Protein AF-A0A0D3VF05-F1 (afdb_monomer_lite)

Foldseek 3Di:
DVVVVVVVVVVVVCVVCVVVVVVVVVVVVVVVVVCVVVVVVVVVVVVVVVVVVVVVVVVVVVVVVVVVVVVVVVVVVVVVVPVVVVQVCCCPVVVDHDPPDDDDDPDDDDD

Structure (mmCIF, N/CA/C/O backbone):
data_AF-A0A0D3VF05-F1
#
_entry.id   AF-A0A0D3VF05-F1
#
loop_
_atom_site.group_PDB
_atom_site.id
_atom_site.type_symbol
_atom_site.label_atom_i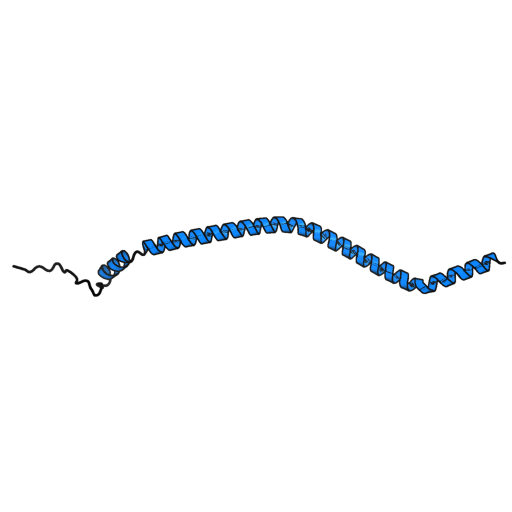d
_atom_site.label_alt_id
_atom_site.label_comp_id
_atom_site.label_asym_id
_atom_site.label_entity_id
_atom_site.label_seq_id
_atom_site.pdbx_PDB_ins_code
_atom_site.Cartn_x
_atom_site.Cartn_y
_atom_site.Cartn_z
_atom_site.occupancy
_atom_site.B_iso_or_equiv
_atom_site.auth_seq_id
_atom_site.auth_comp_id
_atom_site.auth_asym_id
_atom_site.auth_atom_id
_atom_site.pdbx_PDB_model_num
ATOM 1 N N . MET A 1 1 ? -46.813 -9.533 66.285 1.00 57.31 1 MET A N 1
ATOM 2 C CA . MET A 1 1 ? -45.363 -9.581 66.585 1.00 57.31 1 MET A CA 1
ATOM 3 C C . MET A 1 1 ? -44.533 -10.298 65.509 1.00 57.31 1 MET A C 1
ATOM 5 O O . MET A 1 1 ? -43.529 -9.742 65.093 1.00 57.31 1 MET A O 1
ATOM 9 N N . ALA A 1 2 ? -44.938 -11.466 64.988 1.00 56.09 2 ALA A N 1
ATOM 10 C CA . ALA A 1 2 ? -44.114 -12.260 64.053 1.00 56.09 2 ALA A CA 1
ATOM 11 C C . ALA A 1 2 ? -43.790 -11.602 62.689 1.00 56.09 2 ALA A C 1
ATOM 13 O O . ALA A 1 2 ? -42.756 -11.890 62.094 1.00 56.09 2 ALA A O 1
ATOM 14 N N . LYS A 1 3 ? -44.633 -10.686 62.193 1.00 57.94 3 LYS A N 1
ATOM 15 C CA . LYS A 1 3 ? -44.446 -10.052 60.870 1.00 57.94 3 LYS A CA 1
ATOM 16 C C . LYS A 1 3 ? -43.272 -9.062 60.821 1.00 57.94 3 LYS A C 1
ATOM 18 O O . LYS A 1 3 ? -42.732 -8.814 59.749 1.00 57.94 3 LYS A O 1
ATOM 23 N N . TYR A 1 4 ? -42.858 -8.533 61.972 1.00 60.28 4 TYR A N 1
ATOM 24 C CA . TYR A 1 4 ? -41.784 -7.540 62.060 1.00 60.28 4 TYR A CA 1
ATOM 25 C C . TYR A 1 4 ? -40.389 -8.186 62.100 1.00 60.28 4 TYR A C 1
ATOM 27 O O . TYR A 1 4 ? -39.437 -7.623 61.568 1.00 60.28 4 TYR A O 1
ATOM 35 N N . ALA A 1 5 ? -40.272 -9.403 62.642 1.00 59.06 5 ALA A N 1
ATOM 36 C CA . ALA A 1 5 ? -39.006 -10.139 62.695 1.00 59.06 5 ALA A CA 1
ATOM 37 C C . ALA A 1 5 ? -38.557 -10.641 61.306 1.00 59.06 5 ALA A C 1
ATOM 39 O O . ALA A 1 5 ? -37.384 -10.538 60.953 1.00 59.06 5 ALA A O 1
ATOM 40 N N . VAL A 1 6 ? -39.503 -11.086 60.469 1.00 58.09 6 VAL A N 1
ATOM 41 C CA . VAL A 1 6 ? -39.225 -11.584 59.104 1.00 58.09 6 VAL A CA 1
ATOM 42 C C . VAL A 1 6 ? -38.721 -10.468 58.168 1.00 58.09 6 VAL A C 1
ATOM 44 O O . VAL A 1 6 ? -37.884 -10.703 57.293 1.00 58.09 6 VAL A O 1
ATOM 47 N N . GLN A 1 7 ? -39.168 -9.223 58.373 1.00 55.78 7 GLN A N 1
ATOM 48 C CA . GLN A 1 7 ? -38.719 -8.068 57.580 1.00 55.78 7 GLN A CA 1
ATOM 49 C C . GLN A 1 7 ? -37.312 -7.581 57.964 1.00 55.78 7 GLN A C 1
ATOM 51 O O . GLN A 1 7 ? -36.582 -7.068 57.114 1.00 55.78 7 GLN A O 1
ATOM 56 N N . ALA A 1 8 ? -36.899 -7.761 59.221 1.00 54.50 8 ALA A N 1
ATOM 57 C CA . ALA A 1 8 ? -35.542 -7.429 59.656 1.00 54.50 8 ALA A CA 1
ATOM 58 C C . ALA A 1 8 ? -34.506 -8.427 59.102 1.00 54.50 8 ALA A C 1
ATOM 60 O O . ALA A 1 8 ? -33.416 -8.035 58.684 1.00 54.50 8 ALA A O 1
ATOM 61 N N . GLN A 1 9 ? -34.876 -9.708 59.022 1.00 54.50 9 GLN A N 1
ATOM 62 C CA . GLN A 1 9 ? -33.976 -10.790 58.614 1.00 54.50 9 GLN A CA 1
ATOM 63 C C . GLN A 1 9 ? -33.690 -10.800 57.098 1.00 54.50 9 GLN A C 1
ATOM 65 O O . GLN A 1 9 ? -32.582 -11.125 56.673 1.00 54.50 9 GLN A O 1
ATOM 70 N N . THR A 1 10 ? -34.646 -10.359 56.272 1.00 56.47 10 THR A N 1
ATOM 71 C CA . THR A 1 10 ? -34.475 -10.241 54.809 1.00 56.47 10 THR A CA 1
ATOM 72 C C . THR A 1 10 ? -33.589 -9.058 54.397 1.00 56.47 10 THR A C 1
ATOM 74 O O . THR A 1 10 ? -32.807 -9.183 53.454 1.00 56.47 10 THR A O 1
ATOM 77 N N . LYS A 1 11 ? -33.614 -7.936 55.134 1.00 54.00 11 LYS A N 1
ATOM 78 C CA . LYS A 1 11 ? -32.731 -6.778 54.878 1.00 54.00 11 LYS A CA 1
ATOM 79 C C . LYS A 1 11 ? -31.263 -7.018 55.248 1.00 54.00 11 LYS A C 1
ATOM 81 O O . LYS A 1 11 ? -30.382 -6.411 54.644 1.00 54.00 11 LYS A O 1
ATOM 86 N N . GLN A 1 12 ? -30.973 -7.895 56.211 1.00 54.47 12 GLN A N 1
ATOM 87 C CA . GLN A 1 12 ? -29.591 -8.187 56.620 1.00 54.47 12 GLN A CA 1
ATOM 88 C C . GLN A 1 12 ? -28.841 -9.112 55.649 1.00 54.47 12 GLN A C 1
ATOM 90 O O . GLN A 1 12 ? -27.616 -9.059 55.592 1.00 54.47 12 GLN A O 1
ATOM 95 N N . GLN A 1 13 ? -29.534 -9.930 54.851 1.00 54.81 13 GLN A N 1
ATOM 96 C CA . GLN A 1 13 ? -28.871 -10.817 53.885 1.00 54.81 13 GLN A CA 1
ATOM 97 C C . GLN A 1 13 ? -28.470 -10.108 52.581 1.00 54.81 13 GLN A C 1
ATOM 99 O O . GLN A 1 13 ? -27.490 -10.497 51.944 1.00 54.81 13 GLN A O 1
ATOM 104 N N . SER A 1 14 ? -29.154 -9.021 52.203 1.00 55.84 14 SER A N 1
ATOM 105 C CA . SER A 1 14 ? -28.853 -8.281 50.969 1.00 55.84 14 SER A CA 1
ATOM 106 C C . SER A 1 14 ? -27.569 -7.445 51.038 1.00 55.84 14 SER A C 1
ATOM 108 O O . SER A 1 14 ? -27.063 -7.012 50.004 1.00 55.84 14 SER A O 1
ATOM 110 N N . THR A 1 15 ? -27.026 -7.194 52.234 1.00 56.56 15 THR A N 1
ATOM 111 C CA . THR A 1 15 ? -25.832 -6.354 52.426 1.00 56.56 15 THR A CA 1
ATOM 112 C C . THR A 1 15 ? -24.524 -7.112 52.198 1.00 56.56 15 THR A C 1
ATOM 114 O O . THR A 1 15 ? -23.550 -6.492 51.774 1.00 56.56 15 THR A O 1
ATOM 117 N N . LYS A 1 16 ? -24.502 -8.445 52.369 1.00 59.97 16 LYS A N 1
ATOM 118 C CA . LYS A 1 16 ? -23.293 -9.275 52.178 1.00 59.97 16 LYS A CA 1
ATOM 119 C C . LYS A 1 16 ? -22.741 -9.241 50.747 1.00 59.97 16 LYS A C 1
ATOM 121 O O . LYS A 1 16 ? -21.536 -9.359 50.564 1.00 59.97 16 LYS A O 1
ATOM 126 N N . TYR A 1 17 ? -23.595 -9.015 49.746 1.00 62.62 17 TYR A N 1
ATOM 127 C CA . TYR A 1 17 ? -23.203 -8.970 48.328 1.00 62.62 17 TYR A CA 1
ATOM 128 C C . TYR A 1 17 ? -23.462 -7.611 47.659 1.00 62.62 17 TYR A C 1
ATOM 130 O O . TYR A 1 17 ? -23.210 -7.447 46.464 1.00 62.62 17 TYR A O 1
ATOM 138 N N . ALA A 1 18 ? -23.929 -6.608 48.413 1.00 66.00 18 ALA A N 1
ATOM 139 C CA . ALA A 1 18 ? -24.253 -5.286 47.875 1.0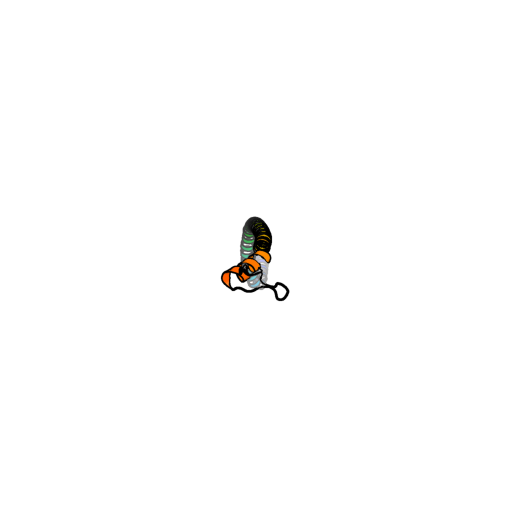0 66.00 18 ALA A CA 1
ATOM 140 C C . ALA A 1 18 ? -23.030 -4.591 47.244 1.00 66.00 18 ALA A C 1
ATOM 142 O O . ALA A 1 18 ? -23.150 -3.962 46.192 1.00 66.00 18 ALA A O 1
ATOM 143 N N . GLY A 1 19 ? -21.845 -4.746 47.846 1.00 72.19 19 GLY A N 1
ATOM 144 C CA . GLY A 1 19 ? -20.592 -4.201 47.311 1.00 72.19 19 GLY A CA 1
ATOM 145 C C . GLY A 1 19 ? -20.140 -4.884 46.016 1.00 72.19 19 GLY A C 1
ATOM 146 O O . GLY A 1 19 ? -19.756 -4.206 45.064 1.00 72.19 19 GLY A O 1
ATOM 147 N N . ALA A 1 20 ? -20.250 -6.214 45.945 1.00 77.69 20 ALA A N 1
ATOM 148 C CA . ALA A 1 20 ? -19.904 -6.988 44.751 1.00 77.69 20 ALA A CA 1
ATOM 149 C C . ALA A 1 20 ? -20.844 -6.670 43.576 1.00 77.69 20 ALA A C 1
ATOM 151 O O . ALA A 1 20 ? -20.384 -6.455 42.457 1.00 77.69 20 ALA A O 1
ATOM 152 N N . ARG A 1 21 ? -22.150 -6.526 43.841 1.00 80.88 21 ARG A N 1
ATOM 153 C CA . ARG A 1 21 ? -23.141 -6.150 42.823 1.00 80.88 21 ARG A CA 1
ATOM 154 C C . ARG A 1 21 ? -22.876 -4.761 42.238 1.00 80.88 21 ARG A C 1
ATOM 156 O O . ARG A 1 21 ? -22.970 -4.593 41.028 1.00 80.88 21 ARG A O 1
ATOM 163 N N . ARG A 1 22 ? -22.496 -3.777 43.065 1.00 84.50 22 ARG A N 1
ATOM 164 C CA . ARG A 1 22 ? -22.126 -2.428 42.589 1.00 84.50 22 ARG A CA 1
ATOM 165 C C . ARG A 1 22 ? -20.896 -2.457 41.680 1.00 84.50 22 ARG A C 1
ATOM 167 O O . ARG A 1 22 ? -20.904 -1.805 40.644 1.00 84.50 22 ARG A O 1
ATOM 174 N N . ARG A 1 23 ? -19.875 -3.248 42.028 1.00 88.56 23 ARG A N 1
ATOM 175 C CA . ARG A 1 23 ? -18.669 -3.421 41.197 1.00 88.56 23 ARG A CA 1
ATOM 176 C C . ARG A 1 23 ? -18.985 -4.084 39.857 1.00 88.56 23 ARG A C 1
ATOM 178 O O . ARG A 1 23 ? -18.499 -3.611 38.838 1.00 88.56 23 ARG A O 1
ATOM 185 N N . LEU A 1 24 ? -19.834 -5.114 39.855 1.00 87.06 24 LEU A N 1
ATOM 186 C CA . LEU A 1 24 ? -20.277 -5.782 38.626 1.00 87.06 24 LEU A CA 1
ATOM 187 C C . LEU A 1 24 ? -21.067 -4.847 37.708 1.00 87.06 24 LEU A C 1
ATOM 189 O O . LEU A 1 24 ? -20.854 -4.875 36.505 1.00 87.06 24 LEU A O 1
ATOM 193 N N . ILE A 1 25 ? -21.931 -3.989 38.257 1.00 88.62 25 ILE A N 1
ATOM 194 C CA . ILE A 1 25 ? -22.675 -3.008 37.454 1.00 88.62 25 ILE A CA 1
ATOM 195 C C . ILE A 1 25 ? -21.716 -2.006 36.799 1.00 88.62 25 ILE A C 1
ATOM 197 O O . ILE A 1 25 ? -21.852 -1.739 35.613 1.00 88.62 25 ILE A O 1
ATOM 201 N N . ILE A 1 26 ? -20.715 -1.503 37.530 1.00 90.44 26 ILE A N 1
ATOM 202 C CA . ILE A 1 26 ? -19.702 -0.591 36.968 1.00 90.44 26 ILE A CA 1
ATOM 203 C C . ILE A 1 26 ? -18.911 -1.281 35.845 1.00 90.44 26 ILE A C 1
ATOM 205 O O . ILE A 1 26 ? -18.705 -0.690 34.786 1.00 90.44 26 ILE A O 1
ATOM 209 N N . TRP A 1 27 ? -18.521 -2.543 36.049 1.00 94.12 27 TRP A N 1
ATOM 210 C CA . TRP A 1 27 ? -17.826 -3.344 35.037 1.00 94.12 27 TRP A CA 1
ATOM 211 C C . TRP A 1 27 ? -18.680 -3.581 33.787 1.00 94.12 27 TRP A C 1
ATOM 213 O O . TRP A 1 27 ? -18.203 -3.395 32.672 1.00 94.12 27 TRP A O 1
ATOM 223 N N . MET A 1 28 ? -19.954 -3.934 33.966 1.00 91.00 28 MET A N 1
ATOM 224 C CA . MET A 1 28 ? -20.894 -4.145 32.863 1.00 91.00 28 MET A CA 1
ATOM 225 C C . MET A 1 28 ? -21.133 -2.859 32.074 1.00 91.00 28 MET A C 1
ATOM 227 O O . MET A 1 28 ? -21.129 -2.896 30.850 1.00 91.00 28 MET A O 1
ATOM 231 N N . THR A 1 29 ? -21.276 -1.713 32.744 1.00 91.94 29 THR A N 1
ATOM 232 C CA . THR A 1 29 ? -21.404 -0.419 32.061 1.00 91.94 29 THR A CA 1
ATOM 233 C C . THR A 1 29 ? -20.179 -0.128 31.200 1.00 91.94 29 THR A C 1
ATOM 235 O O . THR A 1 29 ? -20.326 0.256 30.042 1.00 91.94 29 THR A O 1
ATOM 238 N N . PHE A 1 30 ? -18.974 -0.359 31.728 1.00 94.19 30 PHE A N 1
ATOM 239 C CA . PHE A 1 30 ? -17.742 -0.172 30.964 1.00 94.19 30 PHE A CA 1
ATOM 240 C C . PHE A 1 30 ? -17.676 -1.111 29.754 1.00 94.19 30 PHE A C 1
ATOM 242 O O . PHE A 1 30 ? -17.346 -0.684 28.651 1.00 94.19 30 PHE A O 1
ATOM 249 N N . MET A 1 31 ? -18.060 -2.374 29.939 1.00 93.50 31 MET A N 1
ATOM 250 C CA . MET A 1 31 ? -18.078 -3.372 28.873 1.00 93.50 31 MET A CA 1
ATOM 251 C C . MET A 1 31 ? -19.102 -3.038 27.777 1.00 93.50 31 MET A C 1
ATOM 253 O O . MET A 1 31 ? -18.805 -3.209 26.600 1.00 93.50 31 MET A O 1
ATOM 257 N N . VAL A 1 32 ? -20.274 -2.507 28.136 1.00 94.75 32 VAL A N 1
ATOM 258 C CA . VAL A 1 32 ? -21.293 -2.058 27.171 1.00 94.75 32 VAL A CA 1
ATOM 259 C C . VAL A 1 32 ? -20.807 -0.843 26.386 1.00 94.75 32 VAL A C 1
ATOM 261 O O . VAL A 1 32 ? -20.952 -0.818 25.166 1.00 94.75 32 VAL A O 1
ATOM 264 N N . PHE A 1 33 ? -20.180 0.133 27.047 1.00 95.31 33 PHE A N 1
ATOM 265 C CA . PHE A 1 33 ? -19.545 1.258 26.355 1.00 95.31 33 PHE A CA 1
ATOM 266 C C . PHE A 1 33 ? -18.449 0.784 25.397 1.00 95.31 33 PHE A C 1
ATOM 268 O O . PHE A 1 33 ? -18.405 1.223 24.249 1.00 95.31 33 PHE A O 1
ATOM 275 N N . PHE A 1 34 ? -17.606 -0.150 25.842 1.00 94.69 34 PHE A N 1
ATOM 276 C CA . PHE A 1 34 ? -16.555 -0.732 25.016 1.00 94.69 34 PHE A CA 1
ATOM 277 C C . PHE A 1 34 ? -17.124 -1.491 23.813 1.00 94.69 34 PHE A C 1
ATOM 279 O O . PHE A 1 34 ? -16.652 -1.289 22.702 1.00 94.69 34 PHE A O 1
ATOM 286 N N . MET A 1 35 ? -18.164 -2.312 23.996 1.00 93.38 35 MET A N 1
ATOM 287 C CA . MET A 1 35 ? -18.816 -3.028 22.893 1.00 93.38 35 MET A CA 1
ATOM 288 C C . MET A 1 35 ? -19.532 -2.082 21.929 1.00 93.38 35 MET A C 1
ATOM 290 O O . MET A 1 35 ? -19.469 -2.302 20.724 1.00 93.38 35 MET A O 1
ATOM 294 N N . GLY A 1 36 ? -20.179 -1.026 22.427 1.00 92.00 36 GLY A N 1
ATOM 295 C CA . GLY A 1 36 ? -20.794 -0.002 21.581 1.00 92.00 36 GLY A CA 1
ATOM 296 C C . GLY A 1 36 ? -19.756 0.721 20.722 1.00 92.00 36 GLY A C 1
ATOM 297 O O . GLY A 1 36 ? -19.939 0.862 19.515 1.00 92.00 36 GLY A O 1
ATOM 298 N N . TRP A 1 37 ? -18.626 1.104 21.321 1.00 93.44 37 TRP A N 1
ATOM 299 C CA . TRP A 1 37 ? -17.516 1.733 20.607 1.00 93.44 37 TRP A CA 1
ATOM 300 C C . TRP A 1 37 ? -16.821 0.780 19.624 1.00 93.44 37 TRP A C 1
ATOM 302 O O . TRP A 1 37 ? -16.568 1.154 18.479 1.00 93.44 37 TRP A O 1
ATOM 312 N N . ALA A 1 38 ? -16.552 -0.461 20.034 1.00 88.50 38 ALA A N 1
ATOM 313 C CA . ALA A 1 38 ? -15.933 -1.476 19.187 1.00 88.50 38 ALA A CA 1
ATOM 314 C C . ALA A 1 38 ? -16.840 -1.846 18.005 1.00 88.50 38 ALA A C 1
ATOM 316 O O . ALA A 1 38 ? -16.374 -1.904 16.872 1.00 88.50 38 ALA A O 1
ATOM 317 N N . GLY A 1 39 ? -18.142 -2.022 18.244 1.00 87.00 39 GLY A N 1
ATOM 318 C CA . GLY A 1 39 ? -19.125 -2.280 17.193 1.00 87.00 39 GLY A CA 1
ATOM 319 C C . GLY A 1 39 ? -19.221 -1.128 16.191 1.00 87.00 39 GLY A C 1
ATOM 320 O O . GLY A 1 39 ? -19.157 -1.367 14.988 1.00 87.00 39 GLY A O 1
ATOM 321 N N . TYR A 1 40 ? -19.290 0.119 16.674 1.00 82.62 40 TYR A N 1
ATOM 322 C CA . TYR A 1 40 ? -19.271 1.312 15.819 1.00 82.62 40 TYR A CA 1
ATOM 323 C C . TYR A 1 40 ? -18.002 1.377 14.955 1.00 82.62 40 TYR A C 1
ATOM 325 O O . TYR A 1 40 ? -18.071 1.581 13.747 1.00 82.62 40 TYR A O 1
ATOM 333 N N . THR A 1 41 ? -16.847 1.121 15.568 1.00 81.69 41 THR A N 1
ATOM 334 C CA . THR A 1 41 ? -15.539 1.155 14.904 1.00 81.69 41 THR A CA 1
ATOM 335 C C . THR A 1 41 ? -15.391 0.054 13.846 1.00 81.69 41 THR A C 1
ATOM 337 O O . THR A 1 41 ? -14.792 0.288 12.801 1.00 81.69 41 THR A O 1
ATOM 340 N N . LEU A 1 42 ? -15.945 -1.141 14.075 1.00 74.94 42 LEU A N 1
ATOM 341 C CA . LEU A 1 42 ? -15.908 -2.238 13.099 1.00 74.94 42 LEU A CA 1
ATOM 342 C C . LEU A 1 42 ? -16.764 -1.945 11.861 1.00 74.94 42 LEU A C 1
ATOM 344 O O . LEU A 1 42 ? -16.353 -2.265 10.746 1.00 74.94 42 LEU A O 1
ATOM 348 N N . LEU A 1 43 ? -17.926 -1.311 12.042 1.00 73.25 43 LEU A N 1
ATOM 349 C CA . LEU A 1 43 ? -18.764 -0.881 10.921 1.00 73.25 43 LEU A CA 1
ATOM 350 C C . LEU A 1 43 ? -18.073 0.222 10.107 1.00 73.25 43 LEU A C 1
ATOM 352 O O . LEU A 1 43 ? -18.019 0.120 8.883 1.00 73.25 43 LEU A O 1
ATOM 356 N N . ASP A 1 44 ? -17.469 1.205 10.779 1.00 67.75 44 ASP A 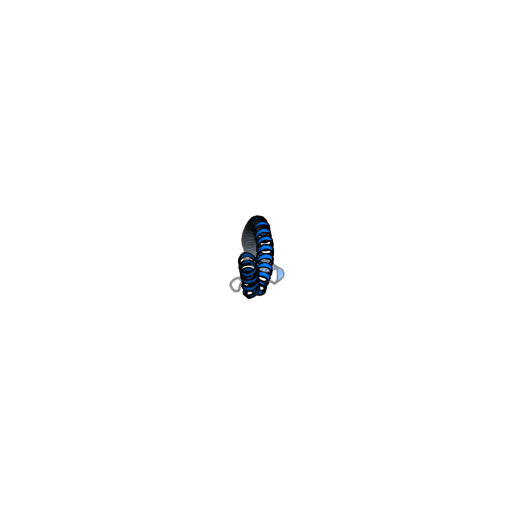N 1
ATOM 357 C CA . ASP A 1 44 ? -16.719 2.300 10.145 1.00 67.75 44 ASP A CA 1
ATOM 358 C C . ASP A 1 44 ? -15.451 1.817 9.414 1.00 67.75 44 ASP A C 1
ATOM 360 O O . ASP A 1 4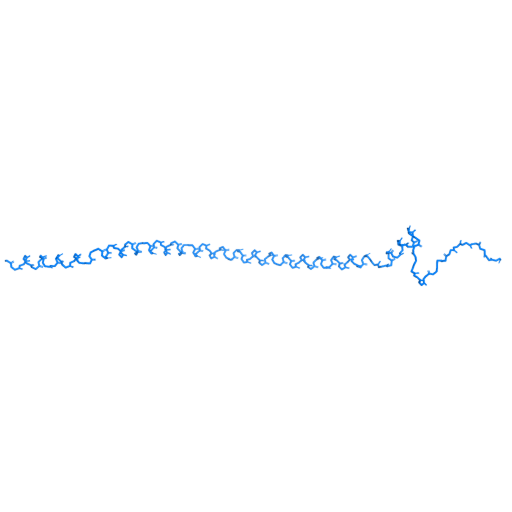4 ? -15.066 2.366 8.383 1.00 67.75 44 ASP A O 1
ATOM 364 N N . GLN A 1 45 ? -14.815 0.740 9.891 1.00 60.94 45 GLN A N 1
ATOM 365 C CA . GLN A 1 45 ? -13.689 0.114 9.193 1.00 60.94 45 GLN A CA 1
ATOM 366 C C . GLN A 1 45 ? -14.121 -0.680 7.953 1.00 60.94 45 GLN A C 1
ATOM 368 O O . GLN A 1 45 ? -13.351 -0.755 6.999 1.00 60.94 45 GLN A O 1
ATOM 373 N N . SER A 1 46 ? -15.328 -1.255 7.926 1.00 60.84 46 SER A N 1
ATOM 374 C CA . SER A 1 46 ? -15.768 -2.116 6.817 1.00 60.84 46 SER A CA 1
ATOM 375 C C . SER A 1 46 ? -15.951 -1.369 5.489 1.00 60.84 46 SER A C 1
ATOM 377 O O . SER A 1 46 ? -15.534 -1.879 4.449 1.00 60.84 46 SER A O 1
ATOM 379 N N . SER A 1 47 ? -16.477 -0.139 5.519 1.00 60.06 47 SER A N 1
ATOM 380 C CA . SER A 1 47 ? -16.574 0.723 4.331 1.00 60.06 47 SER A CA 1
ATOM 381 C C . SER A 1 47 ? -15.190 1.176 3.860 1.00 60.06 47 SER A C 1
ATOM 383 O O . SER A 1 47 ? -14.883 1.125 2.674 1.00 60.06 47 SER A O 1
ATOM 385 N N . GLN A 1 48 ? -14.306 1.511 4.802 1.00 60.34 48 GLN A N 1
ATOM 386 C CA . GLN A 1 48 ? -12.935 1.919 4.502 1.00 60.34 48 GLN A CA 1
ATOM 387 C C . GLN A 1 48 ? -12.075 0.789 3.921 1.00 60.34 48 GLN A C 1
ATOM 389 O O . GLN A 1 48 ? -11.090 1.076 3.246 1.00 60.34 48 GLN A O 1
ATOM 394 N N . ILE A 1 49 ? -12.382 -0.482 4.201 1.00 60.28 49 ILE A N 1
ATOM 395 C CA . ILE A 1 49 ? -11.616 -1.626 3.685 1.00 60.28 49 ILE A CA 1
ATOM 396 C C . ILE A 1 49 ? -11.909 -1.867 2.201 1.00 60.28 49 ILE A C 1
ATOM 398 O O . ILE A 1 49 ? -10.963 -2.117 1.457 1.00 60.28 49 ILE A O 1
ATOM 402 N N . ALA A 1 50 ? -13.166 -1.739 1.764 1.00 60.88 50 ALA A N 1
ATOM 403 C CA . ALA A 1 50 ? -13.534 -1.887 0.353 1.00 60.88 50 ALA A CA 1
ATOM 404 C C . ALA A 1 50 ? -12.893 -0.786 -0.513 1.00 60.88 50 ALA A C 1
ATOM 406 O O . ALA A 1 50 ? -12.216 -1.073 -1.499 1.00 60.88 50 ALA A O 1
ATOM 407 N N . ASP A 1 51 ? -12.976 0.469 -0.064 1.00 61.78 51 ASP A N 1
ATOM 408 C CA . ASP A 1 51 ? -12.354 1.590 -0.777 1.00 61.78 51 ASP A CA 1
ATOM 409 C C . ASP A 1 51 ? -10.820 1.467 -0.821 1.00 61.78 51 ASP A C 1
ATOM 411 O O . ASP A 1 51 ? -10.176 1.860 -1.797 1.00 61.78 51 ASP A O 1
ATOM 415 N N . LYS A 1 52 ? -10.203 0.904 0.230 1.00 62.03 52 LYS A N 1
ATOM 416 C CA . LYS A 1 52 ? -8.752 0.666 0.275 1.00 62.03 52 LYS A CA 1
ATOM 417 C C . LYS A 1 52 ? -8.324 -0.505 -0.606 1.00 62.03 52 LYS A C 1
ATOM 419 O O . LYS A 1 52 ? -7.233 -0.425 -1.168 1.00 62.03 52 LYS A O 1
ATOM 424 N N . SER A 1 53 ? -9.128 -1.564 -0.748 1.00 66.12 53 SER A N 1
ATOM 425 C CA . SER A 1 53 ? -8.795 -2.679 -1.646 1.00 66.12 53 SER A CA 1
ATOM 426 C C . SER A 1 53 ? -8.852 -2.270 -3.111 1.00 66.12 53 SER A C 1
ATOM 428 O O . SER A 1 53 ? -7.945 -2.623 -3.863 1.00 66.12 53 SER A O 1
ATOM 430 N N . ASP A 1 54 ? -9.844 -1.468 -3.497 1.00 67.75 54 ASP A N 1
ATOM 431 C CA . ASP A 1 54 ? -9.989 -1.006 -4.880 1.00 67.75 54 ASP A CA 1
ATOM 432 C C . ASP A 1 54 ? -8.860 -0.043 -5.258 1.00 67.75 54 ASP A C 1
ATOM 434 O O . ASP A 1 54 ? -8.204 -0.221 -6.284 1.00 67.75 54 ASP A O 1
ATOM 438 N N . GLN A 1 55 ? -8.523 0.901 -4.372 1.00 69.25 55 GLN A N 1
ATOM 439 C CA . GLN A 1 55 ? -7.369 1.785 -4.569 1.00 69.25 55 GLN A CA 1
ATOM 440 C C . GLN A 1 55 ? -6.036 1.028 -4.605 1.00 69.25 55 GLN A C 1
ATOM 442 O O . GLN A 1 55 ? -5.110 1.436 -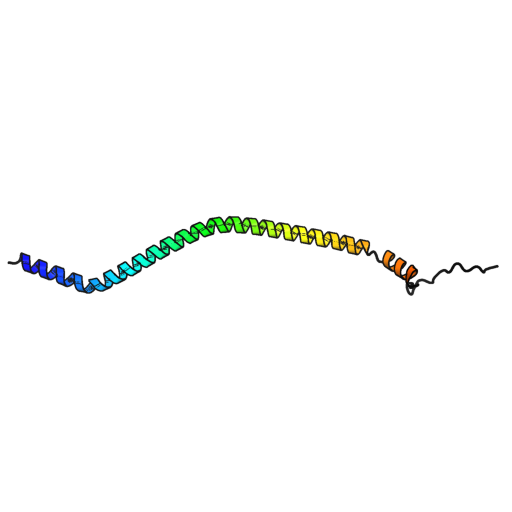5.311 1.00 69.25 55 GLN A O 1
ATOM 447 N N . LEU A 1 56 ? -5.900 -0.051 -3.830 1.00 71.50 56 LEU A N 1
ATOM 448 C CA . LEU A 1 56 ? -4.698 -0.880 -3.840 1.00 71.50 56 LEU A CA 1
ATOM 449 C C . LEU A 1 56 ? -4.596 -1.673 -5.145 1.00 71.50 56 LEU A C 1
ATOM 451 O O . LEU A 1 56 ? -3.529 -1.676 -5.754 1.00 71.50 56 LEU A O 1
ATOM 455 N N . SER A 1 57 ? -5.701 -2.258 -5.611 1.00 73.25 57 SER A N 1
ATOM 456 C CA . SER A 1 57 ? -5.770 -2.958 -6.896 1.00 73.25 57 SER A CA 1
ATOM 457 C C . SER A 1 57 ? -5.461 -2.024 -8.069 1.00 73.25 57 SER A C 1
ATOM 459 O O . SER A 1 57 ? -4.625 -2.353 -8.910 1.00 73.25 57 SER A O 1
ATOM 461 N N . GLU A 1 58 ? -6.036 -0.819 -8.082 1.00 79.44 58 GLU A N 1
ATOM 462 C CA . GLU A 1 58 ? -5.790 0.181 -9.125 1.00 79.44 58 GLU A CA 1
ATOM 463 C C . GLU A 1 58 ? -4.320 0.624 -9.155 1.00 79.44 58 GLU A C 1
ATOM 465 O O . GLU A 1 58 ? -3.703 0.693 -10.220 1.00 79.44 58 GLU A O 1
ATOM 470 N N . LYS A 1 59 ? -3.721 0.892 -7.988 1.00 73.62 59 LYS A N 1
ATOM 471 C CA . LYS A 1 59 ? -2.299 1.259 -7.896 1.00 73.62 59 LYS A CA 1
ATOM 472 C C . LYS A 1 59 ? -1.387 0.122 -8.339 1.00 73.62 59 LYS A C 1
ATOM 474 O O . LYS A 1 59 ? -0.395 0.376 -9.013 1.00 73.62 59 LYS A O 1
ATOM 479 N N . GLN A 1 60 ? -1.724 -1.114 -7.990 1.00 77.69 60 GLN A N 1
ATOM 480 C CA . GLN A 1 60 ? -0.939 -2.287 -8.359 1.00 77.69 60 GLN A CA 1
ATOM 481 C C . GLN A 1 60 ? -1.018 -2.562 -9.868 1.00 77.69 60 GLN A C 1
ATOM 483 O O . GLN A 1 60 ? 0.007 -2.842 -10.488 1.00 77.69 60 GLN A O 1
ATOM 488 N N . ALA A 1 61 ? -2.196 -2.382 -10.475 1.00 80.31 61 ALA A N 1
ATOM 489 C CA . ALA A 1 61 ? -2.377 -2.444 -11.923 1.00 80.31 61 ALA A CA 1
ATOM 490 C C . ALA A 1 61 ? -1.565 -1.356 -12.648 1.00 80.31 61 ALA A C 1
ATOM 492 O O . ALA A 1 61 ? -0.834 -1.664 -13.587 1.00 80.31 61 ALA A O 1
ATOM 493 N N . LYS A 1 62 ? -1.610 -0.108 -12.159 1.00 77.50 62 LYS A N 1
ATOM 494 C CA . LYS A 1 62 ? -0.806 1.003 -12.699 1.00 77.50 62 LYS A CA 1
ATOM 495 C C . LYS A 1 62 ? 0.697 0.750 -12.574 1.00 77.50 62 LYS A C 1
ATOM 497 O O . LYS A 1 62 ? 1.434 1.018 -13.515 1.00 77.50 62 LYS A O 1
ATOM 502 N N . SER A 1 63 ? 1.166 0.214 -11.447 1.00 72.69 63 SER A N 1
ATOM 503 C CA . SER A 1 63 ? 2.578 -0.160 -11.285 1.00 72.69 63 SER A CA 1
ATOM 504 C C . SER A 1 63 ? 3.005 -1.234 -12.284 1.00 72.69 63 SER A C 1
ATOM 506 O O . SER A 1 63 ? 4.044 -1.073 -12.916 1.00 72.69 63 SER A O 1
ATOM 508 N N . ALA A 1 64 ? 2.197 -2.279 -12.481 1.00 82.75 64 ALA A N 1
ATOM 509 C CA . ALA A 1 64 ? 2.497 -3.327 -13.455 1.00 82.75 64 ALA A CA 1
ATOM 510 C C . ALA A 1 64 ? 2.519 -2.795 -14.902 1.00 82.75 64 ALA A C 1
ATOM 512 O O . ALA A 1 64 ? 3.373 -3.183 -15.698 1.00 82.75 64 ALA A O 1
ATOM 513 N N . GLU A 1 65 ? 1.611 -1.878 -15.247 1.00 84.88 65 GLU A N 1
ATOM 514 C CA . GLU A 1 65 ? 1.582 -1.211 -16.554 1.00 84.88 65 GLU A CA 1
ATOM 515 C C . GLU A 1 65 ? 2.823 -0.335 -16.784 1.00 84.88 65 GLU A C 1
ATOM 517 O O . GLU A 1 65 ? 3.426 -0.374 -17.861 1.00 84.88 65 GLU A O 1
ATOM 522 N N . VAL A 1 66 ? 3.243 0.417 -15.763 1.00 80.31 66 VAL A N 1
ATOM 523 C CA . VAL A 1 66 ? 4.448 1.253 -15.818 1.00 80.31 66 VAL A CA 1
ATOM 524 C C . VAL A 1 66 ? 5.708 0.398 -15.918 1.00 80.31 66 VAL A C 1
ATOM 526 O O . VAL A 1 66 ? 6.566 0.710 -16.735 1.00 80.31 66 VAL A O 1
ATOM 529 N N . GLU A 1 67 ? 5.825 -0.687 -15.149 1.00 78.50 67 GLU A N 1
ATOM 530 C CA . GLU A 1 67 ? 6.966 -1.609 -15.240 1.00 78.50 67 GLU A CA 1
ATOM 531 C C . GLU A 1 67 ? 7.069 -2.252 -16.622 1.00 78.50 67 GLU A C 1
ATOM 533 O O . GLU A 1 67 ? 8.160 -2.323 -17.188 1.00 78.50 67 GLU A O 1
ATOM 538 N N . LYS A 1 68 ? 5.936 -2.663 -17.199 1.00 83.31 68 LYS A N 1
ATOM 539 C CA . LYS A 1 68 ? 5.898 -3.196 -18.560 1.00 83.31 68 LYS A CA 1
ATOM 540 C C . LYS A 1 68 ? 6.329 -2.146 -19.584 1.00 83.31 68 LYS A C 1
ATOM 542 O O . LYS A 1 68 ? 7.187 -2.423 -20.414 1.00 83.31 68 LYS A O 1
ATOM 547 N N . SER A 1 69 ? 5.793 -0.932 -19.477 1.00 79.25 69 SER A N 1
ATOM 548 C CA . SER A 1 69 ? 6.159 0.179 -20.362 1.00 79.25 69 SER A CA 1
ATOM 549 C C . SER A 1 69 ? 7.642 0.534 -20.236 1.00 79.25 69 SER A C 1
ATOM 551 O O . SER A 1 69 ? 8.300 0.806 -21.231 1.00 79.25 69 SER A O 1
ATOM 553 N N . LEU A 1 70 ? 8.195 0.494 -19.022 1.00 79.44 70 LEU A N 1
ATOM 554 C CA . LEU A 1 70 ? 9.614 0.723 -18.761 1.00 79.44 70 LEU A CA 1
ATOM 555 C C . LEU A 1 70 ? 10.468 -0.367 -19.416 1.00 79.44 70 LEU A C 1
ATOM 557 O O . LEU A 1 70 ? 11.446 -0.044 -20.083 1.00 79.44 70 LEU A O 1
ATOM 561 N N . ALA A 1 71 ? 10.092 -1.638 -19.265 1.00 79.88 71 ALA A N 1
ATOM 562 C CA . ALA A 1 71 ? 10.791 -2.753 -19.894 1.00 79.88 71 ALA A CA 1
ATOM 563 C C . ALA A 1 71 ? 10.776 -2.647 -21.429 1.00 79.88 71 ALA A C 1
ATOM 565 O O . ALA A 1 71 ? 11.823 -2.815 -22.057 1.00 79.88 71 ALA A O 1
ATOM 566 N N . ASP A 1 72 ? 9.632 -2.294 -22.021 1.00 81.25 72 ASP A N 1
ATOM 567 C CA . ASP A 1 72 ? 9.494 -2.078 -23.465 1.00 81.25 72 ASP A CA 1
ATOM 568 C C . ASP A 1 72 ? 10.357 -0.891 -23.931 1.00 81.25 72 ASP A C 1
ATOM 570 O O . ASP A 1 72 ? 11.134 -1.022 -24.879 1.00 81.25 72 ASP A O 1
ATOM 574 N N . LEU A 1 73 ? 10.327 0.239 -23.212 1.00 77.44 73 LEU A N 1
ATOM 575 C CA . LEU A 1 73 ? 11.173 1.400 -23.510 1.00 77.44 73 LEU A CA 1
ATOM 576 C C . LEU A 1 73 ? 12.665 1.087 -23.343 1.00 77.44 73 LEU A C 1
ATOM 578 O O . LEU A 1 73 ? 13.476 1.545 -24.141 1.00 77.44 73 LEU A O 1
ATOM 582 N N . GLN A 1 74 ? 13.060 0.313 -22.331 1.00 73.31 74 GLN A N 1
ATOM 583 C CA . GLN A 1 74 ? 14.449 -0.115 -22.160 1.00 73.31 74 GLN A CA 1
ATOM 584 C C . GLN A 1 74 ? 14.890 -1.052 -23.274 1.00 73.31 74 GLN A C 1
ATOM 586 O O . GLN A 1 74 ? 16.019 -0.944 -23.744 1.00 73.31 74 GLN A O 1
ATOM 591 N N . TYR A 1 75 ? 14.028 -1.963 -23.711 1.00 77.69 75 TYR A N 1
ATOM 592 C CA . TYR A 1 75 ? 14.313 -2.815 -24.856 1.00 77.69 75 TYR A CA 1
ATOM 593 C C . TYR A 1 75 ? 14.501 -1.981 -26.128 1.00 77.69 75 TYR A C 1
ATOM 595 O O . TYR A 1 75 ? 15.467 -2.184 -26.864 1.00 77.69 75 TYR A O 1
ATOM 603 N N . GLU A 1 76 ? 13.639 -0.989 -26.352 1.00 69.12 76 GLU A N 1
ATOM 604 C CA . GLU A 1 76 ? 13.775 -0.051 -27.463 1.00 69.12 76 GLU A CA 1
ATOM 605 C C . GLU A 1 76 ? 15.056 0.780 -27.363 1.00 69.12 76 GLU A C 1
ATOM 607 O O . GLU A 1 76 ? 15.787 0.852 -28.345 1.00 69.12 76 GLU A O 1
ATOM 612 N N . VAL A 1 77 ? 15.387 1.336 -26.193 1.00 71.50 77 VAL A N 1
ATOM 613 C CA . VAL A 1 77 ? 16.636 2.082 -25.956 1.00 71.50 77 VAL A CA 1
ATOM 614 C C . VAL A 1 77 ? 17.861 1.209 -26.209 1.00 71.50 77 VAL A C 1
ATOM 616 O O . VAL A 1 77 ? 18.779 1.646 -26.896 1.00 71.50 77 VAL A O 1
ATOM 619 N N . ASN A 1 78 ? 17.874 -0.026 -25.707 1.00 63.97 78 ASN A N 1
ATOM 620 C CA . ASN A 1 78 ? 18.981 -0.956 -25.925 1.00 63.97 78 ASN A CA 1
ATOM 621 C C . ASN A 1 78 ? 19.120 -1.341 -27.405 1.00 63.97 78 ASN A C 1
ATOM 623 O O . ASN A 1 78 ? 20.237 -1.474 -27.894 1.00 63.97 78 ASN A O 1
ATOM 627 N N . ARG A 1 79 ? 18.006 -1.467 -28.140 1.00 64.50 79 ARG A N 1
ATOM 628 C CA . ARG A 1 79 ? 18.025 -1.678 -29.596 1.00 64.50 79 ARG A CA 1
ATOM 629 C C . ARG A 1 79 ? 18.484 -0.429 -30.350 1.00 64.50 79 ARG A C 1
ATOM 631 O O . ARG A 1 79 ? 19.188 -0.538 -31.338 1.00 64.50 79 ARG A O 1
ATOM 638 N N . LEU A 1 80 ? 18.095 0.761 -29.897 1.00 62.34 80 LEU A N 1
ATOM 639 C CA . LEU A 1 80 ? 18.502 2.051 -30.469 1.00 62.34 80 LEU A CA 1
ATOM 640 C C . LEU A 1 80 ? 19.981 2.376 -30.186 1.00 62.34 80 LEU A C 1
ATOM 642 O O . LEU A 1 80 ? 20.612 3.066 -30.981 1.00 62.34 80 LEU A O 1
ATOM 646 N N . GLN A 1 81 ? 20.551 1.839 -29.104 1.00 58.62 81 GLN A N 1
ATOM 647 C CA . GLN A 1 81 ? 21.993 1.793 -28.822 1.00 58.62 81 GLN A CA 1
ATOM 648 C C . GLN A 1 81 ? 22.721 0.671 -29.590 1.00 58.62 81 GLN A C 1
ATOM 650 O O . GLN A 1 81 ? 23.814 0.266 -29.189 1.00 58.62 81 GLN A O 1
ATOM 655 N N . ASP A 1 82 ? 22.128 0.184 -30.688 1.00 60.56 82 ASP A N 1
ATOM 656 C CA . ASP A 1 82 ? 22.662 -0.848 -31.577 1.00 60.56 82 ASP A CA 1
ATOM 657 C C . ASP A 1 82 ? 24.180 -0.636 -31.800 1.00 60.56 82 ASP A C 1
ATOM 659 O O . ASP A 1 82 ? 24.603 0.441 -32.242 1.00 60.56 82 ASP A O 1
ATOM 663 N N . PRO A 1 83 ? 25.033 -1.626 -31.482 1.00 60.59 83 PRO A N 1
ATOM 664 C CA . PRO A 1 83 ? 26.494 -1.492 -31.384 1.00 60.59 83 PRO A CA 1
ATOM 665 C C . PRO A 1 83 ? 27.186 -1.008 -32.662 1.00 60.59 83 PRO A C 1
ATOM 667 O O . PRO A 1 83 ? 28.335 -0.566 -32.629 1.00 60.59 83 PRO A O 1
ATOM 670 N N . GLU A 1 84 ? 26.500 -1.089 -33.793 1.00 63.69 84 GLU A N 1
ATOM 671 C CA . GLU A 1 84 ? 26.963 -0.577 -35.073 1.00 63.69 84 GLU A CA 1
ATOM 672 C C . GLU A 1 84 ? 27.049 0.962 -35.063 1.00 63.69 84 GLU A C 1
ATOM 674 O O . GLU A 1 84 ? 28.080 1.508 -35.455 1.00 63.69 84 GLU A O 1
ATOM 679 N N . TYR A 1 85 ? 26.072 1.657 -34.467 1.00 58.94 85 TYR A N 1
ATOM 680 C CA . TYR A 1 85 ? 26.069 3.119 -34.326 1.00 58.94 85 TYR A CA 1
ATOM 681 C C . TYR A 1 85 ? 27.194 3.617 -33.407 1.00 58.94 85 TYR A C 1
ATOM 683 O O . TYR A 1 85 ? 27.901 4.577 -33.723 1.00 58.94 85 TYR A O 1
ATOM 691 N N . ILE A 1 86 ? 27.429 2.916 -32.294 1.00 63.41 86 ILE A N 1
ATOM 692 C CA . ILE A 1 86 ? 28.558 3.194 -31.395 1.00 63.41 86 ILE A CA 1
ATOM 693 C C . ILE A 1 86 ? 29.888 2.933 -32.117 1.00 63.41 86 ILE A C 1
ATOM 695 O O . ILE A 1 86 ? 30.827 3.719 -31.991 1.00 63.41 86 ILE A O 1
ATOM 699 N N . GLY A 1 87 ? 29.958 1.872 -32.925 1.00 67.62 87 GLY A N 1
ATOM 700 C CA . GLY A 1 87 ? 31.109 1.573 -33.774 1.00 67.62 87 GLY A CA 1
ATOM 701 C C . GLY A 1 87 ? 31.378 2.664 -34.812 1.00 67.62 87 GLY A C 1
ATOM 702 O O . GLY A 1 87 ? 32.525 3.051 -35.016 1.00 67.62 87 GLY A O 1
ATOM 703 N N . GLN A 1 88 ? 30.344 3.223 -35.438 1.00 65.38 88 GLN A N 1
ATOM 704 C CA . GLN A 1 88 ? 30.492 4.352 -36.358 1.00 65.38 88 GLN A CA 1
ATOM 705 C C . GLN A 1 88 ? 30.974 5.622 -35.647 1.00 65.38 88 GLN A C 1
ATOM 707 O O . GLN A 1 88 ? 31.868 6.295 -36.163 1.00 65.38 88 GLN A O 1
ATOM 712 N N . LEU A 1 89 ? 30.449 5.927 -34.454 1.00 69.31 89 LEU A N 1
ATOM 713 C CA . LEU A 1 89 ? 30.910 7.059 -33.645 1.00 69.31 89 LEU A CA 1
ATOM 714 C C . LEU A 1 89 ? 32.382 6.893 -33.228 1.00 69.31 89 LEU A C 1
ATOM 716 O O . LEU A 1 89 ? 33.168 7.829 -33.360 1.00 69.31 89 LEU A O 1
ATOM 720 N N . ALA A 1 90 ? 32.780 5.692 -32.801 1.00 70.56 90 ALA A N 1
ATOM 721 C CA . ALA A 1 90 ? 34.159 5.363 -32.443 1.00 70.56 90 ALA A CA 1
ATOM 722 C C . ALA A 1 90 ? 35.126 5.518 -33.632 1.00 70.56 90 ALA A C 1
ATOM 724 O O . ALA A 1 90 ? 36.203 6.097 -33.477 1.00 70.56 90 ALA A O 1
ATOM 725 N N . ARG A 1 91 ? 34.720 5.081 -34.832 1.00 76.31 91 ARG A N 1
ATOM 726 C CA . ARG A 1 91 ? 35.517 5.247 -36.059 1.00 76.31 91 ARG A CA 1
ATOM 727 C C . ARG A 1 91 ? 35.617 6.710 -36.496 1.00 76.31 91 ARG A C 1
ATOM 729 O O . ARG A 1 91 ? 36.686 7.139 -36.922 1.00 76.31 91 ARG A O 1
ATOM 736 N N . LYS A 1 92 ? 34.524 7.474 -36.399 1.00 69.88 92 LYS A N 1
ATOM 737 C CA . LYS A 1 92 ? 34.420 8.844 -36.927 1.00 69.88 92 LYS A CA 1
ATOM 738 C C . LYS A 1 92 ? 35.043 9.902 -36.013 1.00 69.88 92 LYS A C 1
ATOM 740 O O . LYS A 1 92 ? 35.771 10.754 -36.506 1.00 69.88 92 LYS A O 1
ATOM 745 N N . GLU A 1 93 ? 34.760 9.849 -34.714 1.00 72.94 93 GLU A N 1
ATOM 746 C CA . GLU A 1 93 ? 35.197 10.875 -33.750 1.00 72.94 93 GLU A CA 1
ATOM 747 C C . GLU A 1 93 ? 36.530 10.516 -33.079 1.00 72.94 93 GLU A C 1
ATOM 749 O O . GLU A 1 93 ? 37.328 11.394 -32.765 1.00 72.94 93 GLU A O 1
ATOM 754 N N . PHE A 1 94 ? 36.800 9.221 -32.878 1.00 70.50 94 PHE A N 1
ATOM 755 C CA . PHE A 1 94 ? 37.975 8.752 -32.132 1.00 70.50 94 PHE A CA 1
ATOM 756 C C . PHE A 1 94 ? 38.979 7.973 -32.993 1.00 70.50 94 PHE A C 1
ATOM 758 O O . PHE A 1 94 ? 40.053 7.622 -32.509 1.00 70.50 94 PHE A O 1
ATOM 765 N N . GLY A 1 95 ? 38.657 7.701 -34.265 1.00 70.31 95 GLY A N 1
ATOM 766 C CA . GLY A 1 95 ? 39.520 6.933 -35.169 1.00 70.31 95 GLY A CA 1
ATOM 767 C C . GLY A 1 95 ? 39.776 5.498 -34.702 1.00 70.31 95 GLY A C 1
ATOM 768 O O . GLY A 1 95 ? 40.781 4.902 -35.085 1.00 70.31 95 GLY A O 1
ATOM 769 N N . LEU A 1 96 ? 38.904 4.962 -33.848 1.00 72.31 96 LEU A N 1
ATOM 770 C CA . LEU A 1 96 ? 39.030 3.636 -33.260 1.00 72.31 96 LEU A CA 1
ATOM 771 C C . LEU A 1 96 ? 38.307 2.620 -34.141 1.00 72.31 96 LEU A C 1
ATOM 773 O O . LEU A 1 96 ? 37.137 2.793 -34.476 1.00 72.31 96 LEU A O 1
ATOM 777 N N . TYR A 1 97 ? 39.007 1.547 -34.488 1.00 71.31 97 TYR A N 1
ATOM 778 C CA . TYR A 1 97 ? 38.497 0.452 -35.306 1.00 71.31 97 TYR A CA 1
ATOM 779 C C . TYR A 1 97 ? 38.558 -0.836 -34.501 1.00 71.31 97 TYR A C 1
ATOM 781 O O . TYR A 1 97 ? 39.334 -0.950 -33.546 1.00 71.31 97 TYR A O 1
ATOM 789 N N . LYS A 1 98 ? 37.726 -1.809 -34.870 1.00 70.38 98 LYS A N 1
ATOM 790 C CA . LYS A 1 98 ? 37.822 -3.129 -34.256 1.00 70.38 98 LYS A CA 1
ATOM 791 C C . LYS A 1 98 ? 39.195 -3.747 -34.581 1.00 70.38 98 LYS A C 1
ATOM 793 O O . LYS A 1 98 ? 39.717 -3.474 -35.660 1.00 70.38 98 LYS A O 1
ATOM 798 N N . PRO A 1 99 ? 39.790 -4.557 -33.687 1.00 68.19 99 PRO A N 1
ATOM 799 C CA . PRO A 1 99 ? 41.125 -5.138 -33.884 1.00 68.19 99 PRO A CA 1
ATOM 800 C C . PRO A 1 99 ? 41.286 -5.919 -35.199 1.00 68.19 99 PRO A C 1
ATOM 802 O O . PRO A 1 99 ? 42.380 -5.989 -35.750 1.00 68.19 99 PRO A O 1
ATOM 805 N N . GLU A 1 100 ? 40.191 -6.492 -35.694 1.00 73.62 100 GLU A N 1
ATOM 806 C CA . GLU A 1 100 ? 40.086 -7.235 -36.949 1.00 73.62 100 GLU A CA 1
ATOM 807 C C . GLU A 1 100 ? 39.788 -6.378 -38.202 1.00 73.62 100 GLU A C 1
ATOM 809 O O . GLU A 1 100 ? 39.739 -6.919 -39.305 1.00 73.62 100 GLU A O 1
ATOM 814 N N . GLU A 1 101 ? 39.601 -5.059 -38.073 1.00 65.31 101 GLU A N 1
ATOM 815 C CA . GLU A 1 101 ? 39.292 -4.140 -39.181 1.00 65.31 101 GLU A CA 1
ATOM 816 C C . GLU A 1 101 ? 40.498 -3.229 -39.499 1.00 65.31 101 GLU A C 1
ATOM 818 O O . GLU A 1 101 ? 40.909 -2.404 -38.683 1.00 65.31 101 GLU A O 1
ATOM 823 N N . THR A 1 102 ? 41.056 -3.318 -40.713 1.00 68.50 102 THR A N 1
ATOM 824 C CA . THR A 1 102 ? 42.084 -2.373 -41.189 1.00 68.50 102 THR A CA 1
ATOM 825 C C . THR A 1 102 ? 41.438 -1.152 -41.855 1.00 68.50 102 THR A C 1
ATOM 827 O O . THR A 1 102 ? 40.667 -1.334 -42.802 1.00 68.50 102 THR A O 1
ATOM 830 N N . PRO A 1 103 ? 41.757 0.090 -41.436 1.00 64.00 103 PRO A N 1
ATOM 831 C CA . PRO A 1 103 ? 41.182 1.292 -42.035 1.00 64.00 103 PRO A CA 1
ATOM 832 C C . PRO A 1 103 ? 41.607 1.435 -43.502 1.00 64.00 103 PRO A C 1
ATOM 834 O O . PRO A 1 103 ? 42.794 1.584 -43.791 1.00 64.00 103 PRO A O 1
ATOM 837 N N . ILE A 1 104 ? 40.649 1.434 -44.430 1.00 67.69 104 ILE A N 1
ATOM 838 C CA . ILE A 1 104 ? 40.915 1.741 -45.841 1.00 67.69 104 ILE A CA 1
ATOM 839 C C . ILE A 1 104 ? 40.997 3.264 -45.968 1.00 67.69 104 ILE A C 1
ATOM 841 O O . ILE A 1 104 ? 39.980 3.957 -45.919 1.00 67.69 104 ILE A O 1
ATOM 845 N N . ARG A 1 105 ? 42.214 3.799 -46.085 1.00 65.81 105 ARG A N 1
ATOM 846 C CA . ARG A 1 105 ? 42.435 5.219 -46.379 1.00 65.81 105 ARG A CA 1
ATOM 847 C C . ARG A 1 105 ? 42.390 5.422 -47.898 1.00 65.81 105 ARG A C 1
ATOM 849 O O . ARG A 1 105 ? 43.046 4.675 -48.617 1.00 65.81 105 ARG A O 1
ATOM 856 N N . PRO A 1 106 ? 41.624 6.398 -48.412 1.00 62.66 106 PRO A N 1
ATOM 857 C CA . PRO A 1 106 ? 41.684 6.778 -49.814 1.00 62.66 106 PRO A CA 1
ATOM 858 C C . PRO A 1 106 ? 42.850 7.751 -50.031 1.00 62.66 106 PRO A C 1
ATOM 860 O O . PRO A 1 106 ? 42.641 8.917 -50.355 1.00 62.66 106 PRO A O 1
ATOM 863 N N . ASP A 1 107 ? 44.086 7.302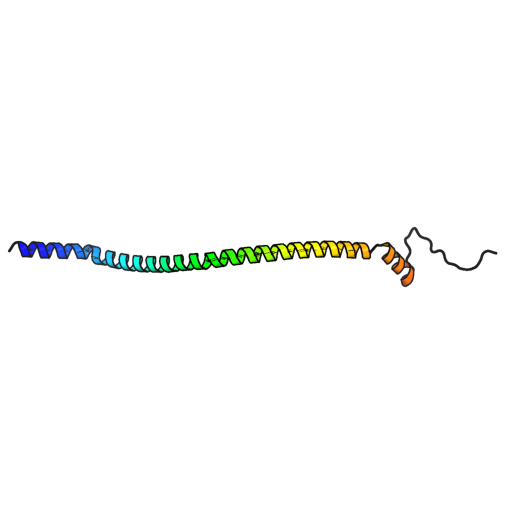 -49.826 1.00 55.12 107 ASP A N 1
ATOM 864 C CA . ASP A 1 107 ? 45.269 7.996 -50.322 1.00 55.12 107 ASP A CA 1
ATOM 865 C C . ASP A 1 107 ? 45.757 7.335 -51.617 1.00 55.12 107 ASP A C 1
ATOM 867 O O . ASP A 1 107 ? 46.498 6.363 -51.638 1.00 55.12 107 ASP A O 1
ATOM 871 N N . ILE A 1 108 ? 45.257 7.872 -52.732 1.00 56.41 108 ILE A N 1
ATOM 872 C CA . ILE A 1 108 ? 46.041 8.239 -53.924 1.00 56.41 108 ILE A CA 1
ATOM 873 C C . ILE A 1 108 ? 47.503 7.747 -53.903 1.00 56.41 108 ILE A C 1
ATOM 875 O O . ILE A 1 108 ? 48.411 8.489 -53.547 1.00 56.41 108 ILE A O 1
ATOM 879 N N . SER A 1 109 ? 47.743 6.504 -54.316 1.00 57.88 109 SER A N 1
ATOM 880 C CA . SER A 1 109 ? 48.884 6.117 -55.160 1.00 57.88 109 SER A CA 1
ATOM 881 C C . SER A 1 109 ? 48.873 4.613 -55.432 1.00 57.88 109 SER A C 1
ATOM 883 O O . SER A 1 109 ? 49.309 3.786 -54.637 1.00 57.88 109 SER A O 1
ATOM 885 N N . SER A 1 110 ? 48.412 4.241 -56.617 1.00 37.97 110 SER A N 1
ATOM 886 C CA . SER A 1 110 ? 49.000 3.133 -57.366 1.00 37.97 110 SER A CA 1
ATOM 887 C C . SER A 1 110 ? 48.861 3.474 -58.856 1.00 37.97 110 SER A C 1
ATOM 889 O O . SER A 1 110 ? 47.849 4.072 -59.222 1.00 37.97 110 SER A O 1
ATOM 891 N N . PRO A 1 111 ? 49.930 3.235 -59.634 1.00 54.22 111 PRO A N 1
ATOM 892 C CA . PRO A 1 111 ? 50.335 4.011 -60.814 1.00 54.22 111 PRO A CA 1
ATOM 893 C C . PRO A 1 111 ? 49.419 3.902 -62.034 1.00 54.22 111 PRO A C 1
ATOM 895 O O . PRO A 1 111 ? 48.750 2.857 -62.193 1.00 54.22 111 PRO A O 1
#

pLDDT: mean 71.03, std 12.28, range [37.97, 95.31]

Secondary structure (DSSP, 8-state):
-HHHHHHHHHHHHTTTTHHHHHHHHHHHHHHHHHHHHHHHHHHHHHHHHHHHHHHHHHHHHHHHHHHHHHHHHHHHHHHHT-HHHHHHHHHHHS----TT-----------

Radius of gyration: 44.98 Å; chains: 1; bounding box: 96×23×127 Å

Sequence (111 aa):
MAKYAVQAQTKQQSTKYAGARRRLIIWMTFMVFFMGWAGYTLLDQSSQIADKSDQLSEKQAKSAEVEKSLADLQYEVNRLQDPEYIGQLARKEFGLYKPEETPIRPDISSP